Protein AF-G9PR97-F1 (afdb_monomer_lite)

Structure (mmCIF, N/CA/C/O backbone):
data_AF-G9PR97-F1
#
_entry.id   AF-G9PR97-F1
#
loop_
_atom_site.group_PDB
_atom_site.id
_atom_site.type_symbol
_atom_site.label_atom_id
_atom_site.label_alt_id
_atom_site.label_comp_id
_atom_site.label_asym_id
_atom_site.label_entity_id
_atom_site.label_seq_id
_atom_site.pdbx_PDB_ins_code
_atom_site.Cartn_x
_atom_site.Cartn_y
_atom_site.Cartn_z
_atom_site.occupancy
_atom_site.B_iso_or_equiv
_atom_site.auth_seq_id
_atom_site.auth_comp_id
_atom_site.auth_asym_id
_atom_site.auth_atom_id
_atom_site.pdbx_PDB_model_num
ATOM 1 N N . MET A 1 1 ? 8.325 21.629 -15.345 1.00 51.34 1 MET A N 1
ATOM 2 C CA . MET A 1 1 ? 7.480 20.436 -15.110 1.00 51.34 1 MET A CA 1
ATOM 3 C C . MET A 1 1 ? 7.935 19.387 -16.112 1.00 51.34 1 MET A C 1
ATOM 5 O O . MET A 1 1 ? 8.158 19.766 -17.251 1.00 51.34 1 MET A O 1
ATOM 9 N N . TRP A 1 2 ? 8.232 18.157 -15.693 1.00 59.75 2 TRP A N 1
ATOM 10 C CA . TRP A 1 2 ? 8.734 17.113 -16.601 1.00 59.75 2 TRP A CA 1
ATOM 11 C C . TRP A 1 2 ? 7.573 16.465 -17.367 1.00 59.75 2 TRP A C 1
ATOM 13 O O . TRP A 1 2 ? 6.527 16.232 -16.763 1.00 59.75 2 TRP A O 1
ATOM 23 N N . ASP A 1 3 ? 7.778 16.181 -18.655 1.00 61.75 3 ASP A N 1
ATOM 24 C CA . ASP A 1 3 ? 6.795 15.578 -19.561 1.00 61.75 3 ASP A CA 1
ATOM 25 C C . ASP A 1 3 ? 7.328 14.219 -20.084 1.00 61.75 3 ASP A C 1
ATOM 27 O O . ASP A 1 3 ? 8.402 14.194 -20.702 1.00 61.75 3 ASP A O 1
ATOM 31 N N . PRO A 1 4 ? 6.634 13.091 -19.827 1.00 62.47 4 PRO A N 1
ATOM 32 C CA . PRO A 1 4 ? 7.041 11.754 -20.269 1.00 62.47 4 PRO A CA 1
ATOM 33 C C . PRO A 1 4 ? 7.184 11.607 -21.783 1.00 62.47 4 PRO A C 1
ATOM 35 O O . PRO A 1 4 ? 8.042 10.837 -22.223 1.00 62.47 4 PRO A O 1
ATOM 38 N N . ASP A 1 5 ? 6.418 12.363 -22.565 1.00 68.88 5 ASP A N 1
ATOM 39 C CA . ASP A 1 5 ? 6.425 12.264 -24.025 1.00 68.88 5 ASP A CA 1
ATOM 40 C C . ASP A 1 5 ? 7.679 12.917 -24.625 1.00 68.88 5 ASP A C 1
ATOM 42 O O . ASP A 1 5 ? 8.158 12.529 -25.690 1.00 68.88 5 ASP A O 1
ATOM 46 N N . THR A 1 6 ? 8.283 13.860 -23.896 1.00 69.06 6 THR A N 1
ATOM 47 C CA . THR A 1 6 ? 9.467 14.606 -24.354 1.00 69.06 6 THR A CA 1
ATOM 48 C C . THR A 1 6 ? 10.802 13.906 -24.085 1.00 69.06 6 THR A C 1
ATOM 50 O O . THR A 1 6 ? 11.815 14.296 -24.660 1.00 69.06 6 THR A O 1
ATOM 53 N N . HIS A 1 7 ? 10.842 12.875 -23.229 1.00 66.94 7 HIS A N 1
ATOM 54 C CA . HIS A 1 7 ? 12.095 12.223 -22.810 1.00 66.94 7 HIS A CA 1
ATOM 55 C C . HIS A 1 7 ? 12.002 10.681 -22.736 1.00 66.94 7 HIS A C 1
ATOM 57 O O . HIS A 1 7 ? 12.268 10.092 -21.674 1.00 66.94 7 HIS A O 1
ATOM 63 N N . PRO A 1 8 ? 11.667 9.985 -23.844 1.00 68.44 8 PRO A N 1
ATOM 64 C CA . PRO A 1 8 ? 11.628 8.527 -23.861 1.00 68.44 8 PRO A CA 1
ATOM 65 C C . PRO A 1 8 ? 13.026 7.945 -23.585 1.00 68.44 8 PRO A C 1
ATOM 67 O O . PRO A 1 8 ? 14.006 8.221 -24.278 1.00 68.44 8 PRO A O 1
ATOM 70 N N . GLY A 1 9 ? 13.138 7.131 -22.532 1.00 70.38 9 GLY A N 1
ATOM 71 C CA . GLY A 1 9 ? 14.385 6.455 -22.154 1.00 70.38 9 GLY A CA 1
ATOM 72 C C . GLY A 1 9 ? 15.350 7.256 -21.267 1.00 70.38 9 GLY A C 1
ATOM 73 O O . GLY A 1 9 ? 16.407 6.734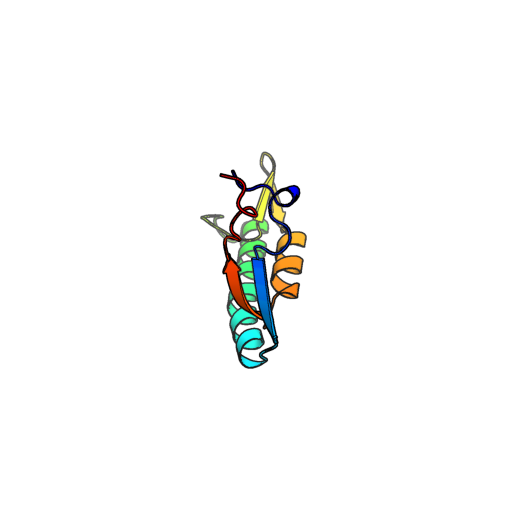 -20.914 1.00 70.38 9 GLY A O 1
ATOM 74 N N . SER A 1 10 ? 15.002 8.474 -20.832 1.00 81.62 10 SER A N 1
ATOM 75 C CA . SER A 1 10 ? 15.783 9.212 -19.815 1.00 81.62 10 SER A CA 1
ATOM 76 C C . SER A 1 10 ? 15.667 8.624 -18.407 1.00 81.62 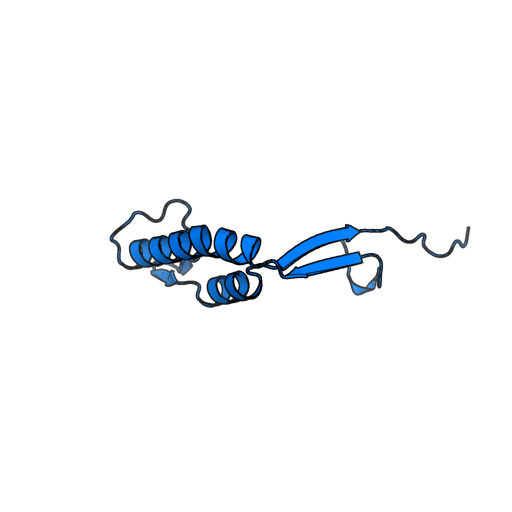10 SER A C 1
ATOM 78 O O . SER A 1 10 ? 16.314 9.098 -17.476 1.00 81.62 10 SER A O 1
ATOM 80 N N . TRP A 1 11 ? 14.873 7.570 -18.238 1.00 82.00 11 TRP A N 1
ATOM 81 C CA . TRP A 1 11 ? 14.699 6.870 -16.977 1.00 82.00 11 TRP A CA 1
ATOM 82 C C . TRP A 1 11 ? 15.109 5.418 -17.118 1.00 82.00 11 TRP A C 1
ATOM 84 O O . TRP A 1 11 ? 14.733 4.724 -18.061 1.00 82.00 11 TRP A O 1
ATOM 94 N N . ARG A 1 12 ? 15.852 4.944 -16.123 1.00 86.25 12 ARG A N 1
ATOM 95 C CA . ARG A 1 12 ? 16.125 3.529 -15.931 1.00 86.25 12 ARG A CA 1
ATOM 96 C C . ARG A 1 12 ? 15.689 3.146 -14.538 1.00 86.25 12 ARG A C 1
ATOM 98 O O . ARG A 1 12 ? 16.160 3.716 -13.555 1.00 86.25 12 ARG A O 1
ATOM 105 N N . ALA A 1 13 ? 14.829 2.149 -14.466 1.00 89.06 13 ALA A N 1
ATOM 106 C CA . ALA A 1 13 ? 14.374 1.612 -13.209 1.00 89.06 13 ALA A CA 1
ATOM 107 C C . ALA A 1 13 ? 14.689 0.118 -13.166 1.00 89.06 13 ALA A C 1
ATOM 109 O O . ALA A 1 13 ? 14.388 -0.620 -14.102 1.00 89.06 13 ALA A O 1
ATOM 110 N N . VAL A 1 14 ? 15.396 -0.298 -12.118 1.00 90.69 14 VAL A N 1
ATOM 111 C CA . VAL A 1 14 ? 15.819 -1.688 -11.932 1.00 90.69 14 VAL A CA 1
ATOM 112 C C . VAL A 1 14 ? 15.437 -2.116 -10.537 1.00 90.69 14 VAL A C 1
ATOM 114 O O . VAL A 1 14 ? 15.821 -1.475 -9.559 1.00 90.69 14 VAL A O 1
ATOM 117 N N . TRP A 1 15 ? 14.727 -3.231 -10.449 1.00 93.19 15 TRP A N 1
ATOM 118 C CA . TRP A 1 15 ? 14.296 -3.846 -9.204 1.00 93.19 15 TRP A CA 1
ATOM 119 C C . TRP A 1 15 ? 14.518 -5.348 -9.253 1.00 93.19 15 TRP A C 1
ATOM 121 O O . TRP A 1 15 ? 14.443 -5.984 -10.300 1.00 93.19 15 TRP A O 1
ATOM 131 N N . VAL A 1 16 ? 14.767 -5.907 -8.078 1.00 95.25 16 VAL A N 1
ATOM 132 C CA . VAL A 1 16 ? 14.831 -7.340 -7.834 1.00 95.25 16 VAL A CA 1
ATOM 133 C C . VAL A 1 16 ? 13.941 -7.673 -6.653 1.00 95.25 16 VAL A C 1
ATOM 135 O O . VAL A 1 16 ? 13.778 -6.872 -5.725 1.00 95.25 16 VAL A O 1
ATOM 138 N N . TYR A 1 17 ? 13.383 -8.875 -6.665 1.00 96.06 17 TYR A N 1
ATOM 139 C CA . TYR A 1 17 ? 12.665 -9.376 -5.509 1.00 96.06 17 TYR A CA 1
ATOM 140 C C . TYR A 1 17 ? 13.645 -9.819 -4.415 1.00 96.06 17 TYR A C 1
ATOM 142 O O . TYR A 1 17 ? 14.641 -10.493 -4.674 1.00 96.06 17 TYR A O 1
ATOM 150 N N . SER A 1 18 ? 13.353 -9.467 -3.163 1.00 96.69 18 SER A N 1
ATOM 151 C CA . SER A 1 18 ? 14.098 -9.931 -1.995 1.00 96.69 18 SER A CA 1
ATOM 152 C C . SER A 1 18 ? 13.150 -10.362 -0.882 1.00 96.69 18 SER A C 1
ATOM 154 O O . SER A 1 18 ? 12.466 -9.537 -0.276 1.00 96.69 18 SER A O 1
ATOM 156 N N . LYS A 1 19 ? 13.191 -11.650 -0.516 1.00 96.38 19 LYS A N 1
ATOM 157 C CA . LYS A 1 19 ? 12.385 -12.213 0.585 1.00 96.38 19 LYS A CA 1
ATOM 158 C C . LYS A 1 19 ? 12.612 -11.485 1.918 1.00 96.38 19 LYS A C 1
ATOM 160 O O . LYS A 1 19 ? 11.667 -11.205 2.649 1.00 96.38 19 LYS A O 1
ATOM 165 N N . ARG A 1 20 ? 13.861 -11.096 2.212 1.00 96.12 20 ARG A N 1
ATOM 166 C CA . ARG A 1 20 ? 14.202 -10.307 3.413 1.00 96.12 20 ARG A CA 1
ATOM 167 C C . ARG A 1 20 ? 13.561 -8.918 3.392 1.00 96.12 20 ARG A C 1
ATOM 169 O O . ARG A 1 20 ? 13.236 -8.384 4.450 1.00 96.12 20 ARG A O 1
ATOM 176 N N . ARG A 1 21 ? 13.426 -8.304 2.213 1.00 95.75 21 ARG A N 1
ATOM 177 C CA . ARG A 1 21 ? 12.735 -7.019 2.054 1.00 95.75 21 ARG A CA 1
ATOM 178 C C . ARG A 1 21 ? 11.226 -7.203 2.214 1.00 95.75 21 ARG A C 1
ATOM 180 O O . ARG A 1 21 ? 10.636 -6.448 2.971 1.00 95.75 21 ARG A O 1
ATOM 187 N N . ALA A 1 22 ? 10.657 -8.257 1.627 1.00 96.50 22 ALA A N 1
ATOM 188 C CA . ALA A 1 22 ? 9.233 -8.564 1.740 1.00 96.50 22 ALA A CA 1
ATOM 189 C C . ALA A 1 22 ? 8.782 -8.704 3.204 1.00 96.50 22 ALA A C 1
ATOM 191 O O . ALA A 1 22 ? 7.822 -8.065 3.626 1.00 96.50 22 ALA A O 1
ATOM 192 N N . ALA A 1 23 ? 9.532 -9.463 4.012 1.00 96.00 23 ALA A N 1
ATOM 193 C CA . ALA A 1 23 ? 9.255 -9.602 5.443 1.00 96.00 23 ALA A CA 1
ATOM 194 C C . ALA A 1 23 ? 9.296 -8.251 6.185 1.00 96.00 23 ALA A C 1
ATOM 196 O O . ALA A 1 23 ? 8.422 -7.963 7.000 1.00 96.00 23 ALA A O 1
ATOM 197 N N . ARG A 1 24 ? 10.284 -7.402 5.869 1.00 96.25 24 ARG A N 1
ATOM 198 C CA . ARG A 1 24 ? 10.441 -6.077 6.488 1.00 96.25 24 ARG A CA 1
ATOM 199 C C . ARG A 1 24 ? 9.386 -5.066 6.056 1.00 96.25 24 ARG A C 1
ATOM 201 O O . ARG A 1 24 ? 9.018 -4.242 6.878 1.00 96.25 24 ARG A O 1
ATOM 208 N N . ASP A 1 25 ? 8.914 -5.107 4.813 1.00 95.88 25 ASP A N 1
ATOM 209 C CA . ASP A 1 25 ? 7.880 -4.185 4.323 1.00 95.88 25 ASP A CA 1
ATOM 210 C C . ASP A 1 25 ? 6.490 -4.560 4.866 1.00 95.88 25 ASP A C 1
ATOM 212 O O . ASP A 1 25 ? 5.687 -3.685 5.193 1.00 95.88 25 ASP A O 1
ATOM 216 N N . ASN A 1 26 ? 6.214 -5.859 5.032 1.00 95.00 26 ASN A N 1
ATOM 217 C CA . ASN A 1 26 ? 4.921 -6.347 5.520 1.00 95.00 26 ASN A CA 1
ATOM 218 C C . ASN A 1 26 ? 4.600 -5.907 6.955 1.00 95.00 26 ASN A C 1
ATOM 220 O O . ASN A 1 26 ? 3.437 -5.632 7.261 1.00 95.00 26 ASN A O 1
ATOM 224 N N . GLN A 1 27 ? 5.603 -5.817 7.832 1.00 95.06 27 GLN A N 1
ATOM 225 C CA . GLN A 1 27 ? 5.410 -5.424 9.230 1.00 95.06 27 GLN A CA 1
ATOM 226 C C . GLN A 1 27 ? 4.826 -4.000 9.377 1.00 95.06 27 GLN A C 1
ATOM 228 O O . GLN A 1 27 ? 3.737 -3.865 9.947 1.00 95.06 27 GLN A O 1
ATOM 233 N N . PRO A 1 28 ? 5.460 -2.929 8.851 1.00 94.88 28 PRO A N 1
ATOM 234 C CA . PRO A 1 28 ? 4.906 -1.584 8.938 1.00 94.88 28 PRO A CA 1
ATOM 235 C C . PRO A 1 28 ? 3.608 -1.441 8.139 1.00 94.88 28 PRO A C 1
ATOM 237 O O . PRO A 1 28 ? 2.710 -0.737 8.599 1.00 94.88 28 PRO A O 1
ATOM 240 N N . LEU A 1 29 ? 3.468 -2.121 6.995 1.00 95.31 29 LEU A N 1
ATOM 241 C CA . LEU A 1 29 ? 2.260 -2.045 6.170 1.00 95.31 29 LEU A CA 1
ATOM 242 C C . LEU A 1 29 ? 1.033 -2.611 6.899 1.00 95.31 29 LEU A C 1
ATOM 244 O O . LEU A 1 29 ? -0.026 -1.985 6.921 1.00 95.31 29 LEU A O 1
ATOM 248 N N . THR A 1 30 ? 1.194 -3.751 7.573 1.00 95.56 30 THR A N 1
ATOM 249 C CA . THR A 1 30 ? 0.141 -4.358 8.401 1.00 95.56 30 THR A CA 1
ATOM 250 C C . THR A 1 30 ? -0.210 -3.463 9.588 1.00 95.56 30 THR A C 1
ATOM 252 O O . THR A 1 30 ? -1.385 -3.209 9.843 1.00 95.56 30 THR A O 1
ATOM 255 N N . ALA A 1 31 ? 0.792 -2.903 10.275 1.00 94.81 31 ALA A N 1
ATOM 256 C CA . ALA A 1 31 ? 0.559 -1.990 11.394 1.00 94.81 31 ALA A CA 1
ATOM 257 C C . ALA A 1 31 ? -0.130 -0.680 10.970 1.00 94.81 31 ALA A C 1
ATOM 259 O O . ALA A 1 31 ? -0.896 -0.103 11.741 1.00 94.81 31 ALA A O 1
ATOM 260 N N . GLN A 1 32 ? 0.147 -0.175 9.766 1.00 94.94 32 GLN A N 1
ATOM 261 C CA . GLN A 1 32 ? -0.541 0.990 9.204 1.00 94.94 32 GLN A CA 1
ATOM 262 C C . GLN A 1 32 ? -1.991 0.656 8.845 1.00 94.94 32 GLN A C 1
ATOM 264 O O . GLN A 1 32 ? -2.883 1.383 9.267 1.00 94.94 32 GLN A O 1
ATOM 269 N N . ALA A 1 33 ? -2.236 -0.468 8.166 1.00 94.25 33 ALA A N 1
ATOM 270 C CA . ALA A 1 33 ? -3.590 -0.908 7.826 1.00 94.25 33 ALA A CA 1
ATOM 271 C C . ALA A 1 33 ? -4.454 -1.157 9.076 1.00 94.25 33 ALA A C 1
ATOM 273 O O . ALA A 1 33 ? -5.610 -0.752 9.120 1.00 94.25 33 ALA A O 1
ATOM 274 N N . ASN A 1 34 ? -3.895 -1.764 10.126 1.00 94.75 34 ASN A N 1
ATOM 275 C CA . ASN A 1 34 ? -4.623 -1.982 11.380 1.00 94.75 34 ASN A CA 1
ATOM 276 C C . ASN A 1 34 ? -4.929 -0.668 12.108 1.00 94.75 34 ASN A C 1
ATOM 278 O O . ASN A 1 34 ? -6.012 -0.513 12.662 1.00 94.75 34 ASN A O 1
ATOM 282 N N . ARG A 1 35 ? -4.009 0.306 12.074 1.00 92.38 35 ARG A N 1
ATOM 283 C CA . ARG A 1 35 ? -4.283 1.650 12.603 1.00 92.38 35 ARG A CA 1
ATOM 284 C C . ARG A 1 35 ? -5.377 2.362 11.817 1.00 92.38 35 ARG A C 1
ATOM 286 O O . ARG A 1 35 ? -6.227 2.975 12.446 1.00 92.38 35 ARG A O 1
ATOM 293 N N . ALA A 1 36 ? -5.374 2.255 10.489 1.00 93.06 36 ALA A N 1
ATOM 294 C CA . ALA A 1 36 ? -6.423 2.817 9.644 1.00 93.06 36 ALA A CA 1
ATOM 295 C C . ALA A 1 36 ? -7.800 2.248 10.012 1.00 93.06 36 ALA A C 1
ATOM 297 O O . ALA A 1 36 ? -8.724 3.010 10.271 1.00 93.06 36 ALA A O 1
ATOM 298 N N . ARG A 1 37 ? -7.902 0.919 10.160 1.00 93.19 37 ARG A N 1
ATOM 299 C CA . ARG A 1 37 ? -9.132 0.253 10.622 1.00 93.19 37 ARG A CA 1
ATOM 300 C C . ARG A 1 37 ? -9.595 0.746 11.993 1.00 93.19 37 ARG A C 1
ATOM 302 O O . ARG A 1 37 ? -10.761 1.080 12.137 1.00 93.19 37 ARG A O 1
ATOM 309 N N . ALA A 1 38 ? -8.689 0.852 12.967 1.00 92.62 38 ALA A N 1
ATOM 310 C CA . ALA A 1 38 ? -9.025 1.343 14.308 1.00 92.62 38 ALA A CA 1
ATOM 311 C C . ALA A 1 38 ? -9.490 2.812 14.310 1.00 92.62 38 ALA A C 1
ATOM 313 O O . ALA A 1 38 ? -10.313 3.207 15.128 1.00 92.62 38 ALA A O 1
ATOM 314 N N . VAL A 1 39 ? -8.968 3.637 13.398 1.00 91.06 39 VAL A N 1
ATOM 315 C CA . VAL A 1 39 ? -9.417 5.027 13.233 1.00 91.06 39 VAL A CA 1
ATOM 316 C C . VAL A 1 39 ? -10.823 5.086 12.642 1.00 91.06 39 VAL A C 1
ATOM 318 O O . VAL A 1 39 ? -11.650 5.842 13.137 1.00 91.06 39 VAL A O 1
ATOM 321 N N . ILE A 1 40 ? -11.106 4.268 11.627 1.00 89.62 40 ILE A N 1
ATOM 322 C CA . ILE A 1 40 ? -12.434 4.191 10.997 1.00 89.62 40 ILE A CA 1
ATOM 323 C C . ILE A 1 40 ? -13.476 3.644 11.976 1.00 89.62 40 ILE A C 1
ATOM 325 O O . ILE A 1 40 ? -14.589 4.149 12.028 1.00 89.62 40 ILE A O 1
ATOM 329 N N . ALA A 1 41 ? -13.096 2.674 12.811 1.00 90.50 41 ALA A N 1
ATOM 330 C CA . ALA A 1 41 ? -13.936 2.154 13.888 1.00 90.50 41 ALA A CA 1
ATOM 331 C C . ALA A 1 41 ? -14.154 3.152 15.047 1.00 90.50 41 ALA A C 1
ATOM 333 O O . ALA A 1 41 ? -14.877 2.847 15.990 1.00 90.50 41 ALA A O 1
ATOM 334 N N . GLY A 1 42 ? -13.511 4.327 15.025 1.00 88.12 42 GLY A N 1
ATOM 335 C CA . GLY A 1 42 ? -13.612 5.333 16.087 1.00 88.12 42 GLY A CA 1
ATOM 336 C C . GLY A 1 42 ? -12.815 5.011 17.357 1.00 88.12 42 GLY A C 1
ATOM 337 O O . GLY A 1 42 ? -12.812 5.801 18.299 1.00 88.12 42 GLY A O 1
ATOM 338 N N . GLU A 1 43 ? -12.080 3.898 17.388 1.00 89.69 43 GLU A N 1
ATOM 339 C CA . GLU A 1 43 ? -11.269 3.468 18.535 1.00 89.69 43 GLU A CA 1
ATOM 340 C C . GLU A 1 43 ? -10.021 4.344 18.737 1.00 89.69 43 GLU A C 1
ATOM 342 O O . GLU A 1 43 ? -9.455 4.410 19.831 1.00 89.69 43 GLU A O 1
ATOM 347 N N . LYS A 1 44 ? -9.546 5.008 17.674 1.00 84.81 44 LYS A N 1
ATOM 348 C CA . LYS A 1 44 ? -8.352 5.867 17.702 1.00 84.81 44 LYS A CA 1
ATOM 349 C C . LYS A 1 44 ? -8.576 7.199 17.001 1.00 84.81 44 LYS A C 1
ATOM 351 O O . LYS A 1 44 ? -9.218 7.283 15.962 1.00 84.81 44 LYS A O 1
ATOM 356 N N . ARG A 1 45 ? -7.939 8.253 17.525 1.00 80.62 45 ARG A N 1
ATOM 357 C CA . ARG A 1 45 ? -7.927 9.578 16.885 1.00 80.62 45 ARG A CA 1
ATOM 358 C C . ARG A 1 45 ? -7.137 9.548 15.561 1.00 80.62 45 ARG A C 1
ATOM 360 O O . ARG A 1 45 ? -6.029 9.009 15.543 1.00 80.62 45 ARG A O 1
ATOM 367 N N . PRO A 1 46 ? -7.616 10.208 14.490 1.00 74.31 46 PRO A N 1
ATOM 368 C CA . PRO A 1 46 ? -7.090 10.066 13.124 1.00 74.31 46 PRO A CA 1
ATOM 369 C C . PRO A 1 46 ? -5.705 10.681 12.837 1.00 74.31 46 PRO A C 1
ATOM 371 O O . PRO A 1 46 ? -5.268 10.653 11.686 1.00 74.31 46 PRO A O 1
ATOM 374 N N . LYS A 1 47 ? -4.973 11.225 13.821 1.00 80.88 47 LYS A N 1
ATOM 375 C CA . LYS A 1 47 ? -3.811 12.108 13.583 1.00 80.88 47 LYS A CA 1
ATOM 376 C C . LYS A 1 47 ? -2.738 11.473 12.673 1.00 80.88 47 LYS A C 1
ATOM 378 O O . LYS A 1 47 ? -1.956 10.636 13.116 1.00 80.88 47 LYS A O 1
ATOM 383 N N . GLY A 1 48 ? -2.683 11.918 11.411 1.00 76.69 48 GLY A N 1
ATOM 384 C CA . GLY A 1 48 ? -1.680 11.507 10.417 1.00 76.69 48 GLY A CA 1
ATOM 385 C C . GLY A 1 48 ? -1.748 10.032 9.995 1.00 76.69 48 GLY A C 1
ATOM 386 O O . GLY A 1 48 ? -0.714 9.433 9.691 1.00 76.69 48 GLY A O 1
ATOM 387 N N . THR A 1 49 ? -2.933 9.417 10.023 1.00 88.19 49 THR A N 1
ATOM 388 C CA . THR A 1 49 ? -3.096 7.981 9.739 1.00 88.19 49 THR A CA 1
ATOM 389 C C . THR A 1 49 ? -3.080 7.708 8.235 1.00 88.19 49 THR A C 1
ATOM 391 O O . THR A 1 49 ? -3.865 8.277 7.485 1.00 88.19 49 THR A O 1
ATOM 394 N N . ARG A 1 50 ? -2.175 6.830 7.781 1.00 89.62 50 ARG A N 1
ATOM 395 C CA . ARG A 1 50 ? -2.129 6.376 6.380 1.00 89.62 50 ARG A CA 1
ATOM 396 C C . ARG A 1 50 ? -3.261 5.399 6.071 1.00 89.62 50 ARG A C 1
ATOM 398 O O . ARG A 1 50 ? -3.723 4.716 6.975 1.00 89.62 50 ARG A O 1
ATOM 405 N N . PHE A 1 51 ? -3.612 5.285 4.788 1.00 90.62 51 PHE A N 1
ATOM 406 C CA . PHE A 1 51 ? -4.689 4.426 4.269 1.00 90.62 51 PHE A CA 1
ATOM 407 C C . PHE A 1 51 ? -6.089 4.778 4.780 1.00 90.62 51 PHE A C 1
ATOM 409 O O . PHE A 1 51 ? -6.966 3.923 4.801 1.00 90.62 51 PHE A O 1
ATOM 416 N N . VAL A 1 52 ? -6.288 6.025 5.200 1.00 89.25 52 VAL A N 1
ATOM 417 C CA . VAL A 1 52 ? -7.605 6.569 5.519 1.00 89.25 52 VAL A CA 1
ATOM 418 C C . VAL A 1 52 ? -7.907 7.639 4.485 1.00 89.25 52 VAL A C 1
ATOM 420 O O . VAL A 1 52 ? -7.116 8.571 4.322 1.00 89.25 52 VAL A O 1
ATOM 423 N N . THR A 1 53 ? -9.041 7.508 3.814 1.00 88.69 53 THR A N 1
ATOM 424 C CA . THR A 1 53 ? -9.579 8.546 2.939 1.00 88.69 53 THR A CA 1
ATOM 425 C C . THR A 1 53 ? -10.707 9.242 3.680 1.00 88.69 53 THR A C 1
ATOM 427 O O . THR A 1 53 ? -11.670 8.605 4.103 1.00 88.69 53 THR A O 1
ATOM 430 N N . ALA A 1 54 ? -10.571 10.553 3.869 1.00 83.00 54 ALA A N 1
ATOM 431 C CA . ALA A 1 54 ? -11.622 11.379 4.444 1.00 83.00 54 ALA A CA 1
ATOM 432 C C . ALA A 1 54 ? -12.479 11.975 3.319 1.00 83.00 54 ALA A C 1
ATOM 434 O O . ALA A 1 54 ? -11.950 12.623 2.414 1.00 83.00 54 ALA A O 1
ATOM 435 N N . HIS A 1 55 ? -13.791 11.791 3.396 1.00 76.38 55 HIS A N 1
ATOM 436 C CA . HIS A 1 55 ? -14.773 12.383 2.496 1.00 76.38 55 HIS A CA 1
ATOM 437 C C . HIS A 1 55 ? -15.793 13.158 3.323 1.00 76.38 55 HIS A C 1
ATOM 439 O O . HIS A 1 55 ? -16.545 12.544 4.058 1.00 76.38 55 HIS A O 1
ATOM 445 N N . ALA A 1 56 ? -15.796 14.491 3.217 1.00 69.56 56 ALA A N 1
ATOM 446 C CA . ALA A 1 56 ? -16.836 15.403 3.722 1.00 69.56 56 ALA A CA 1
ATOM 447 C C . ALA A 1 56 ? -17.589 14.967 5.009 1.00 69.56 56 ALA A C 1
ATOM 449 O O . ALA A 1 56 ? -18.810 15.054 5.065 1.00 69.56 56 ALA A O 1
ATOM 450 N N . GLY A 1 57 ? -16.860 14.525 6.042 1.00 70.75 57 GLY A N 1
ATOM 451 C CA . GLY A 1 57 ? -17.423 14.096 7.332 1.00 70.75 57 GLY A CA 1
ATOM 452 C C . GLY A 1 57 ? -17.186 12.624 7.683 1.00 70.75 57 GLY A C 1
ATOM 453 O O . GLY A 1 57 ? -17.077 12.313 8.865 1.00 70.75 57 GLY A O 1
ATOM 454 N N . ASP A 1 58 ? -16.983 11.761 6.688 1.00 78.06 58 ASP A N 1
ATOM 455 C CA . ASP A 1 58 ? -16.744 10.328 6.865 1.00 78.06 58 ASP A CA 1
ATOM 456 C C . ASP A 1 58 ? -15.289 9.933 6.601 1.00 78.06 58 ASP 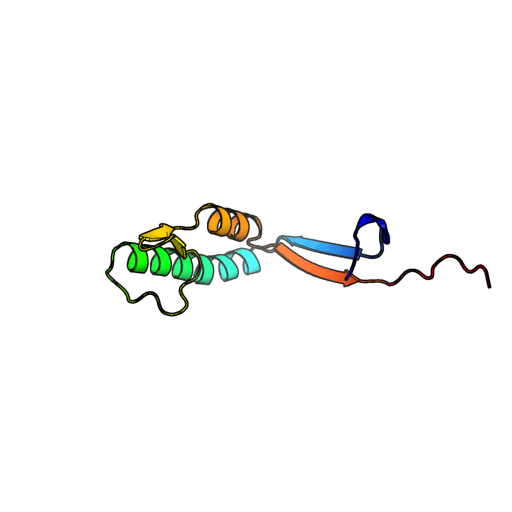A C 1
ATOM 458 O O . ASP A 1 58 ? -14.592 10.501 5.755 1.00 78.06 58 ASP A O 1
ATOM 462 N N . ALA A 1 59 ? -14.824 8.921 7.331 1.00 83.81 59 ALA A N 1
ATOM 463 C CA . ALA A 1 59 ? -13.522 8.298 7.138 1.00 83.81 59 ALA A CA 1
ATOM 464 C C . ALA A 1 59 ? -13.711 6.865 6.637 1.00 83.81 59 ALA A C 1
ATOM 466 O O . ALA A 1 59 ? -14.363 6.050 7.283 1.00 83.81 59 ALA A O 1
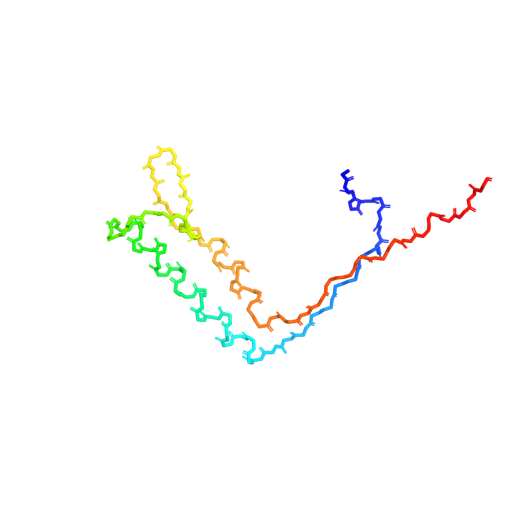ATOM 467 N N . THR A 1 60 ? -13.101 6.549 5.499 1.00 89.94 60 THR A N 1
ATOM 468 C CA . THR A 1 60 ? -13.147 5.221 4.876 1.00 89.94 60 THR A CA 1
ATOM 469 C C . THR A 1 60 ? -11.739 4.660 4.714 1.00 89.94 60 THR A C 1
ATOM 471 O O . THR A 1 60 ? -10.744 5.392 4.767 1.00 89.94 60 THR A O 1
ATOM 474 N N . LEU A 1 61 ? -11.635 3.338 4.580 1.00 91.50 61 LEU A N 1
ATOM 475 C CA . LEU A 1 61 ? -10.357 2.669 4.358 1.00 91.50 61 LEU A CA 1
ATOM 476 C C . LEU A 1 61 ? -9.976 2.849 2.886 1.00 91.50 61 LEU A C 1
ATOM 478 O O . LEU A 1 61 ? -10.830 2.802 2.016 1.00 91.50 61 LEU A O 1
ATOM 482 N N . ASP A 1 62 ? -8.695 3.081 2.604 1.00 92.69 62 ASP A N 1
ATOM 483 C CA . ASP A 1 62 ? -8.188 3.148 1.230 1.00 92.69 62 ASP A CA 1
ATOM 484 C C . ASP A 1 62 ? -7.611 1.787 0.818 1.00 92.69 62 ASP A C 1
ATOM 486 O O . ASP A 1 62 ? -6.393 1.555 0.860 1.00 92.69 62 ASP A O 1
ATOM 490 N N . GLU A 1 63 ? -8.483 0.846 0.450 1.00 91.94 63 GLU A N 1
ATOM 491 C CA . GLU A 1 63 ? -8.062 -0.495 0.034 1.00 91.94 63 GLU A CA 1
ATOM 492 C C . GLU A 1 63 ? -7.217 -0.465 -1.238 1.00 91.94 63 GLU A C 1
ATOM 494 O O . GLU A 1 63 ? -6.299 -1.278 -1.373 1.00 91.94 63 GLU A O 1
ATOM 499 N N . ALA A 1 64 ? -7.471 0.483 -2.143 1.00 93.75 64 ALA A N 1
ATOM 500 C CA . ALA A 1 64 ? -6.720 0.620 -3.385 1.00 93.75 64 ALA A CA 1
ATOM 501 C C . ALA A 1 64 ? -5.253 0.966 -3.104 1.00 93.75 64 ALA A C 1
ATOM 503 O O . ALA A 1 64 ? -4.342 0.328 -3.640 1.00 93.75 64 ALA A O 1
ATOM 504 N N . SER A 1 65 ? -4.983 1.927 -2.218 1.00 91.81 65 SER A N 1
ATOM 505 C CA . SER A 1 65 ? -3.610 2.242 -1.812 1.00 91.81 65 SER A CA 1
ATOM 506 C C . SER A 1 65 ? -2.960 1.126 -1.004 1.00 91.81 65 SER A C 1
ATOM 508 O O . SER A 1 65 ? -1.761 0.898 -1.175 1.00 91.81 65 SER A O 1
ATOM 510 N N . ILE A 1 66 ? -3.710 0.389 -0.175 1.00 93.12 66 ILE A N 1
ATOM 511 C CA . ILE A 1 66 ? -3.176 -0.798 0.516 1.00 93.12 66 ILE A CA 1
ATOM 512 C C . ILE A 1 66 ? -2.777 -1.868 -0.503 1.00 93.12 66 ILE A C 1
ATOM 514 O O . ILE A 1 66 ? -1.680 -2.419 -0.406 1.00 93.12 66 ILE A O 1
ATOM 518 N N . ALA A 1 67 ? -3.631 -2.156 -1.485 1.00 94.56 67 ALA A N 1
ATOM 519 C CA . ALA A 1 67 ? -3.362 -3.138 -2.529 1.00 94.56 67 ALA A CA 1
ATOM 520 C C . ALA A 1 67 ? -2.140 -2.742 -3.367 1.00 94.56 67 ALA A C 1
ATOM 522 O O . ALA A 1 67 ? -1.237 -3.558 -3.546 1.00 94.56 67 ALA A O 1
ATOM 523 N N . ARG A 1 68 ? -2.047 -1.470 -3.780 1.00 94.75 68 ARG A N 1
ATOM 524 C CA . ARG A 1 68 ? -0.871 -0.924 -4.483 1.00 94.75 68 ARG A CA 1
ATOM 525 C C . ARG A 1 68 ? 0.403 -0.999 -3.646 1.00 94.75 68 ARG A C 1
ATOM 527 O O . ARG A 1 68 ? 1.468 -1.320 -4.157 1.00 94.75 68 ARG A O 1
ATOM 534 N N . ALA A 1 69 ? 0.324 -0.722 -2.348 1.00 94.75 69 ALA A N 1
ATOM 535 C CA . ALA A 1 69 ? 1.483 -0.858 -1.474 1.00 94.75 69 ALA A CA 1
ATOM 536 C C . ALA A 1 69 ? 1.898 -2.332 -1.319 1.00 94.75 69 ALA A C 1
ATOM 538 O O . ALA A 1 69 ? 3.088 -2.641 -1.339 1.00 94.75 69 ALA A O 1
ATOM 539 N N . ARG A 1 70 ? 0.926 -3.252 -1.224 1.00 94.75 70 ARG A N 1
ATOM 540 C CA . ARG A 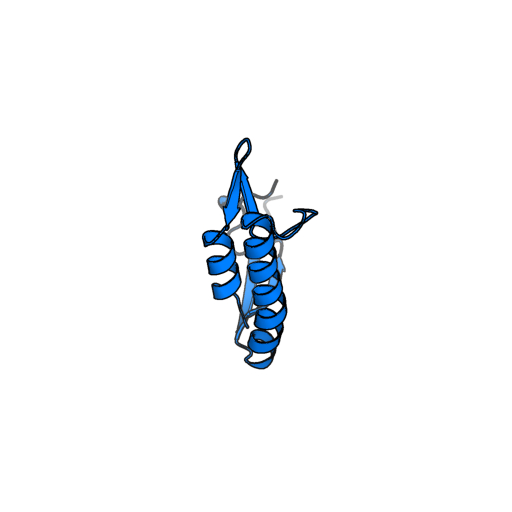1 70 ? 1.165 -4.702 -1.151 1.00 94.75 70 ARG A CA 1
ATOM 541 C C . ARG A 1 70 ? 1.774 -5.262 -2.431 1.00 94.75 70 ARG A C 1
ATOM 543 O O . ARG A 1 70 ? 2.656 -6.109 -2.336 1.00 94.75 70 ARG A O 1
ATOM 550 N N . SER A 1 71 ? 1.375 -4.774 -3.603 1.00 94.12 71 SER A N 1
ATOM 551 C CA . SER A 1 71 ? 1.938 -5.233 -4.880 1.00 94.12 71 SER A CA 1
ATOM 552 C C . SER A 1 71 ? 3.420 -4.880 -5.050 1.00 94.12 71 SER A C 1
ATOM 554 O O . SER A 1 71 ? 4.096 -5.479 -5.879 1.00 94.12 71 SER A O 1
ATOM 556 N N . LEU A 1 72 ? 3.940 -3.926 -4.269 1.00 93.62 72 LEU A N 1
ATOM 557 C CA . LEU A 1 72 ? 5.341 -3.492 -4.310 1.00 93.62 72 LEU A CA 1
ATOM 558 C C . LEU A 1 72 ? 6.219 -4.133 -3.222 1.00 93.62 72 LEU A C 1
ATOM 560 O O . LEU A 1 72 ? 7.425 -3.878 -3.169 1.00 93.62 72 LEU A O 1
ATOM 564 N N . VAL A 1 73 ? 5.644 -4.960 -2.347 1.00 96.00 73 VAL A N 1
ATOM 565 C CA . VAL A 1 73 ? 6.364 -5.587 -1.232 1.00 96.00 73 VAL A CA 1
ATOM 566 C C . VAL A 1 73 ? 7.522 -6.439 -1.742 1.00 96.00 73 VAL A C 1
ATOM 568 O O . VAL A 1 73 ? 7.374 -7.286 -2.621 1.00 96.00 73 VAL A O 1
ATOM 571 N N . GLY A 1 74 ? 8.701 -6.248 -1.148 1.00 95.81 74 GLY A N 1
ATOM 572 C CA . GLY A 1 74 ? 9.872 -7.053 -1.486 1.00 95.81 74 GLY A CA 1
ATOM 573 C C . GLY A 1 74 ? 10.601 -6.621 -2.751 1.00 95.81 74 GLY A C 1
ATOM 574 O O . GLY A 1 74 ? 11.706 -7.119 -2.979 1.00 95.81 74 GLY A O 1
ATOM 575 N N . LEU A 1 75 ? 10.063 -5.667 -3.518 1.00 95.31 75 LEU A N 1
ATOM 576 C CA . LEU A 1 75 ? 10.802 -5.032 -4.602 1.00 95.31 75 LEU A CA 1
ATOM 577 C C . LEU A 1 75 ? 11.884 -4.130 -4.007 1.00 95.31 75 LEU A C 1
ATOM 579 O O . LEU A 1 75 ? 11.629 -3.189 -3.254 1.00 95.31 75 LEU A O 1
ATOM 583 N N . LYS A 1 76 ? 13.137 -4.441 -4.329 1.00 94.69 76 LYS A N 1
ATOM 584 C CA . LYS A 1 76 ? 14.303 -3.648 -3.947 1.00 94.69 76 LYS A CA 1
ATOM 585 C C . LYS A 1 76 ? 15.028 -3.226 -5.212 1.00 94.69 76 LYS A C 1
ATOM 587 O O . LYS A 1 76 ? 15.410 -4.069 -6.013 1.00 94.69 76 LYS A O 1
ATOM 592 N N . GLY A 1 77 ? 15.259 -1.931 -5.362 1.00 91.75 77 GLY A N 1
ATOM 593 C CA . GLY A 1 77 ? 15.813 -1.392 -6.590 1.00 91.75 77 GLY A CA 1
ATOM 594 C C . GLY A 1 77 ? 16.229 0.060 -6.471 1.00 91.75 77 GLY A C 1
ATOM 595 O O . GLY A 1 77 ? 16.192 0.639 -5.385 1.00 91.75 77 GLY A O 1
ATOM 596 N N . TYR A 1 78 ? 16.602 0.630 -7.607 1.00 91.12 78 TYR A N 1
ATOM 597 C CA . TYR A 1 78 ? 16.884 2.047 -7.769 1.00 91.12 78 TYR A CA 1
ATOM 598 C C . TYR A 1 78 ? 16.231 2.558 -9.053 1.00 91.12 78 TYR A C 1
ATOM 600 O O . TYR A 1 78 ? 16.029 1.815 -10.018 1.00 91.12 78 TYR A O 1
ATOM 608 N N . VAL A 1 79 ? 15.911 3.846 -9.045 1.00 89.19 79 VAL A N 1
ATOM 609 C CA . VAL A 1 79 ? 15.453 4.595 -10.211 1.00 89.19 79 VAL A CA 1
ATOM 610 C C . VAL A 1 79 ? 16.517 5.641 -10.491 1.00 89.19 79 VAL A C 1
ATOM 612 O O . VAL A 1 79 ? 16.966 6.332 -9.579 1.00 89.19 79 VAL A O 1
ATOM 615 N N . THR A 1 80 ? 16.956 5.734 -11.736 1.00 88.06 80 THR A N 1
ATOM 616 C CA . THR A 1 80 ? 17.961 6.706 -12.154 1.00 88.06 80 THR A CA 1
ATOM 617 C C . THR A 1 80 ? 17.424 7.492 -13.331 1.00 88.06 80 THR A C 1
ATOM 619 O O . THR A 1 80 ? 16.999 6.909 -14.329 1.00 88.06 80 THR A O 1
ATOM 622 N N . PHE A 1 81 ? 17.489 8.813 -13.210 1.00 83.81 81 PHE A N 1
ATOM 623 C CA . PHE A 1 81 ? 17.344 9.720 -14.334 1.00 83.81 81 PHE A CA 1
ATOM 624 C C . PHE A 1 81 ? 18.707 9.905 -15.005 1.00 83.81 81 PHE A C 1
ATOM 626 O O . PHE A 1 81 ? 19.715 10.128 -14.333 1.00 83.81 81 PHE A O 1
ATOM 633 N N . ARG A 1 82 ? 18.742 9.794 -16.327 1.00 76.75 82 ARG A N 1
ATOM 634 C CA . ARG A 1 82 ? 19.890 10.124 -17.167 1.00 76.75 82 ARG A CA 1
ATOM 635 C C . ARG A 1 82 ? 19.411 11.147 -18.195 1.00 76.75 82 ARG A C 1
ATOM 637 O O . ARG A 1 82 ? 18.678 10.756 -19.108 1.00 76.75 82 ARG A O 1
ATOM 644 N N . PRO A 1 83 ? 19.785 12.433 -18.070 1.00 68.75 83 PRO A N 1
ATOM 645 C CA . PRO A 1 83 ? 19.505 13.385 -19.132 1.00 68.75 83 PRO A CA 1
ATOM 646 C C . PRO A 1 83 ? 20.220 12.893 -20.393 1.00 68.75 83 PRO A C 1
ATOM 648 O O . PRO A 1 83 ? 21.425 12.637 -20.370 1.00 68.75 83 PRO A O 1
ATOM 651 N N . ARG A 1 84 ? 19.471 12.688 -21.478 1.00 64.38 84 ARG A N 1
ATOM 652 C CA . ARG A 1 84 ? 20.076 12.520 -22.799 1.00 64.38 84 ARG A CA 1
ATOM 653 C C . ARG A 1 84 ? 20.285 13.923 -23.345 1.00 64.38 84 ARG A C 1
ATOM 655 O O . ARG A 1 84 ? 19.384 14.748 -23.226 1.00 64.38 84 ARG A O 1
ATOM 662 N N . ALA A 1 85 ? 21.463 14.198 -23.898 1.00 60.75 85 ALA A N 1
ATOM 663 C CA . ALA A 1 85 ? 21.628 15.399 -24.700 1.00 60.75 85 ALA A CA 1
ATOM 664 C C . ALA A 1 85 ? 20.588 15.340 -25.828 1.00 60.75 85 ALA A C 1
ATOM 666 O O . ALA A 1 85 ? 20.459 14.300 -26.477 1.00 60.75 85 ALA A O 1
ATOM 667 N N . SER A 1 86 ? 19.819 16.411 -26.020 1.00 63.25 86 SER A N 1
ATOM 668 C CA . SER A 1 86 ? 19.105 16.620 -27.277 1.00 63.25 86 SER A CA 1
ATOM 669 C C . SER A 1 86 ? 20.153 16.561 -28.383 1.00 63.25 86 SER A C 1
ATOM 671 O O . SER A 1 86 ? 21.134 17.303 -28.290 1.00 63.25 86 SER A O 1
ATOM 673 N N . ASP A 1 87 ? 19.995 15.649 -29.346 1.00 60.97 87 ASP A N 1
ATOM 674 C CA . ASP A 1 87 ? 20.945 15.458 -30.444 1.00 60.97 87 ASP A CA 1
ATOM 675 C C . ASP A 1 87 ? 21.314 16.824 -31.028 1.00 60.97 87 ASP A C 1
ATOM 677 O O . ASP A 1 87 ? 20.466 17.559 -31.535 1.00 60.97 87 ASP A O 1
ATOM 681 N N . GLY A 1 88 ? 22.575 17.203 -30.817 1.00 56.34 88 GLY A N 1
ATOM 682 C CA . GLY A 1 88 ? 23.046 18.564 -30.988 1.00 56.34 88 GLY A CA 1
ATOM 683 C C . GLY A 1 88 ? 22.825 19.061 -32.409 1.00 56.34 88 GLY A C 1
ATOM 684 O O . GLY A 1 88 ? 23.476 18.602 -33.346 1.00 56.34 88 GLY A O 1
ATOM 685 N N . ARG A 1 89 ? 21.964 20.066 -32.541 1.00 50.25 89 ARG A N 1
ATOM 686 C CA . ARG A 1 89 ? 22.040 21.048 -33.615 1.00 50.25 89 ARG A CA 1
ATOM 687 C C . ARG A 1 89 ? 22.288 22.396 -32.948 1.00 50.25 89 ARG A C 1
ATOM 689 O O . ARG A 1 89 ? 21.377 22.944 -32.332 1.00 50.25 89 ARG A O 1
ATOM 696 N N . TRP A 1 90 ? 23.551 22.817 -32.979 1.00 48.50 90 TRP A N 1
ATOM 697 C CA . TRP A 1 90 ? 23.982 24.169 -32.628 1.00 48.50 90 TRP A CA 1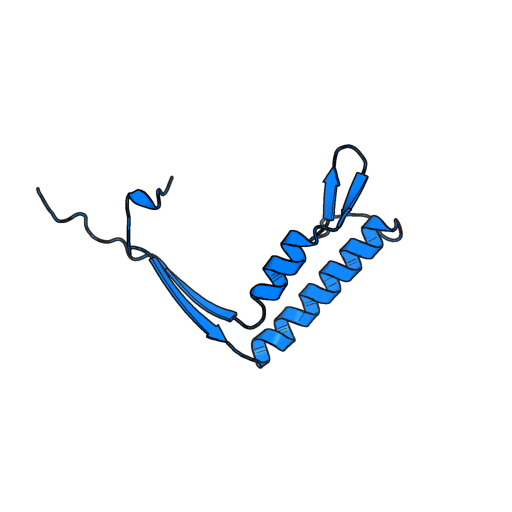
ATOM 698 C C . TRP A 1 90 ? 23.549 25.150 -33.714 1.00 48.50 90 TRP A C 1
ATOM 700 O O . TRP A 1 90 ? 23.570 24.739 -34.900 1.00 48.50 90 TRP A O 1
#

Foldseek 3Di:
DDDCVVDPPQKDKDWDFDPVQLVVLCVVLVVLQVVLVCVQVVVDPCPPRPQWDDDPHHIDGNVVVSVVSNVCRRIDIDMDGHDDPPPDDD

pLDDT: mean 84.77, std 12.85, range [48.5, 96.69]

Sequence (90 aa):
MWDPDTHPGSWRAVWVYSKRRAARDNQPLTAQANRARAVIAGEKRPKGTRFVTAHAGDATLDEASIARARSLVGLKGYVTFRPRASDGRW

Secondary structure (DSSP, 8-state):
---GGG-TTSEEEEEEE-HHHHHHHHHHHHHHHHHHHHHHTTSS--TT-TTEEEETTEEEE-HHHHHHHHHTTTEEEEEEE-PPPP----

Radius of gyration: 19.41 Å; chains: 1; bounding box: 41×36×52 Å